Protein AF-X7YKU9-F1 (afdb_monomer_lite)

Sequence (74 aa):
MHDIFLIGFALAVAEFLGNRSAPIGIDVEGHGRHEELGPDVDLSHTVGWFTTKYPVSLTVGDLAWAQVRPVTPR

Secondary structure (DSS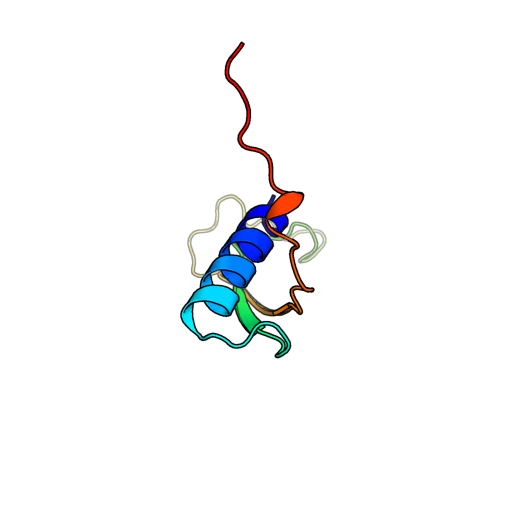P, 8-state):
-HHHHHHHHHHHHHHHHT-TTSPEEEEEEE----GGG-TT---TT--S---EEEEEEE------GGG-------

Foldseek 3Di:
DVVVVVLVVQVVVCVVVVPLADKDKDWDKDQQQDPVPDPPDHCPPPDDRRIDIDIDTDRHHPDPVVPDDDPDDD

Organism: NCBI:txid1299334

Radius of gyration: 17.96 Å; chains: 1; bounding box: 38×39×45 Å

pLDDT: mean 83.92, std 10.61, range [61.12, 95.81]

Structure (mmCIF, N/CA/C/O backbone):
data_AF-X7YKU9-F1
#
_entry.id   AF-X7YKU9-F1
#
loop_
_atom_site.group_PDB
_atom_site.id
_atom_site.type_symbol
_atom_site.label_atom_id
_atom_site.label_alt_id
_atom_site.label_comp_id
_atom_site.label_asym_id
_atom_site.label_entity_id
_atom_site.label_seq_id
_atom_site.pdbx_PDB_ins_code
_atom_site.Cartn_x
_atom_site.Cartn_y
_atom_site.Cartn_z
_atom_site.occupancy
_atom_site.B_iso_or_equiv
_atom_site.auth_seq_id
_atom_site.auth_comp_id
_atom_site.auth_asym_id
_atom_site.auth_atom_id
_atom_site.pdbx_PDB_model_num
ATOM 1 N N . MET A 1 1 ? -8.368 7.187 -3.668 1.00 61.16 1 MET A N 1
ATOM 2 C CA . MET A 1 1 ? -7.287 8.124 -3.257 1.00 61.16 1 MET A CA 1
ATOM 3 C C . MET A 1 1 ? -5.916 7.449 -3.271 1.00 61.16 1 MET A C 1
ATOM 5 O O . MET A 1 1 ? -4.950 8.113 -3.610 1.00 61.16 1 MET A O 1
ATOM 9 N N . HIS A 1 2 ? -5.811 6.152 -2.957 1.00 79.19 2 HIS A N 1
ATOM 10 C CA . HIS A 1 2 ? -4.527 5.440 -2.977 1.00 79.19 2 HIS A CA 1
ATOM 11 C C . HIS A 1 2 ? -3.942 5.269 -4.396 1.00 79.19 2 HIS A C 1
ATOM 13 O O . HIS A 1 2 ? -2.732 5.350 -4.582 1.00 79.19 2 HIS A O 1
ATOM 19 N N . ASP A 1 3 ? -4.801 5.138 -5.407 1.00 84.12 3 ASP A N 1
ATOM 20 C CA . ASP A 1 3 ? -4.408 4.813 -6.786 1.00 84.12 3 ASP A CA 1
ATOM 21 C C . ASP A 1 3 ? -3.434 5.822 -7.405 1.00 84.12 3 ASP A C 1
ATOM 23 O O . ASP A 1 3 ? -2.463 5.425 -8.040 1.00 84.12 3 ASP A O 1
ATOM 27 N N . ILE A 1 4 ? -3.636 7.128 -7.186 1.00 89.25 4 ILE A N 1
ATOM 28 C CA . ILE A 1 4 ? -2.754 8.156 -7.761 1.00 89.25 4 ILE A CA 1
ATOM 29 C C . ILE A 1 4 ? -1.336 8.083 -7.180 1.00 89.25 4 ILE A C 1
ATOM 31 O O . ILE A 1 4 ? -0.361 8.275 -7.907 1.00 89.25 4 ILE A O 1
ATOM 35 N N . PHE A 1 5 ? -1.212 7.751 -5.891 1.00 91.69 5 PHE A N 1
ATOM 36 C CA . PHE A 1 5 ? 0.083 7.570 -5.241 1.00 91.69 5 PHE A CA 1
ATOM 37 C C . PHE A 1 5 ? 0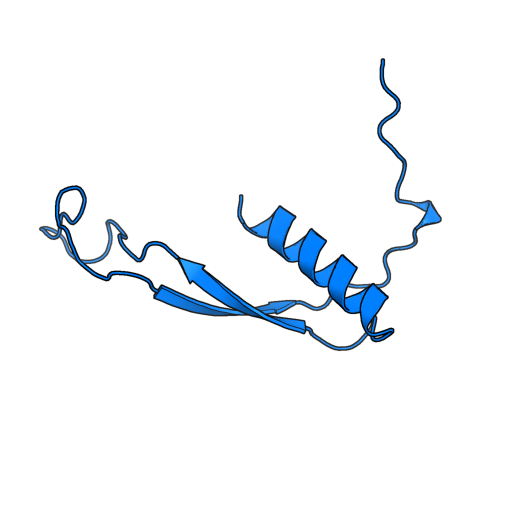.748 6.274 -5.684 1.00 91.69 5 PHE A C 1
ATOM 39 O O . PHE A 1 5 ? 1.942 6.284 -5.969 1.00 91.69 5 PHE A O 1
ATOM 46 N N . LEU A 1 6 ? -0.017 5.188 -5.809 1.00 92.62 6 LEU A N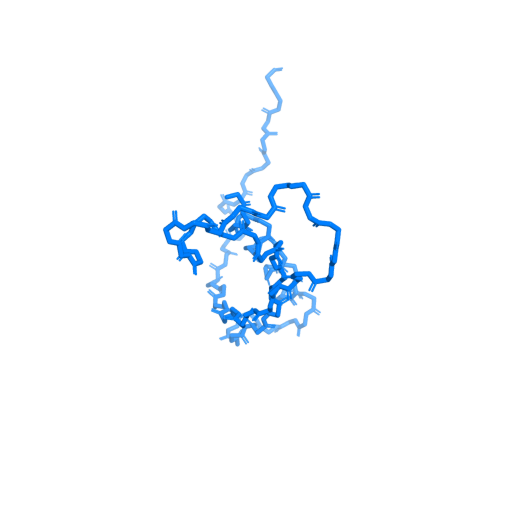 1
ATOM 47 C CA . LEU A 1 6 ? 0.503 3.923 -6.319 1.00 92.62 6 LEU A CA 1
ATOM 48 C C . LEU A 1 6 ? 1.013 4.050 -7.758 1.00 92.62 6 LEU A C 1
ATOM 50 O O . LEU A 1 6 ? 2.100 3.569 -8.061 1.00 92.62 6 LEU A O 1
ATOM 54 N N . ILE A 1 7 ? 0.271 4.742 -8.627 1.00 90.62 7 ILE A N 1
ATOM 55 C CA . ILE A 1 7 ? 0.683 5.000 -10.012 1.00 90.62 7 ILE A CA 1
ATOM 56 C C . ILE A 1 7 ? 1.944 5.868 -10.040 1.00 90.62 7 ILE A C 1
ATOM 58 O O . ILE A 1 7 ? 2.910 5.519 -10.716 1.00 90.62 7 ILE A O 1
ATOM 62 N N . GLY A 1 8 ? 1.967 6.976 -9.291 1.00 90.56 8 GLY A N 1
ATOM 63 C CA . GLY A 1 8 ? 3.135 7.858 -9.228 1.00 90.56 8 GLY A CA 1
ATOM 64 C C . GLY A 1 8 ? 4.385 7.148 -8.700 1.00 90.56 8 GLY A C 1
ATOM 65 O O . GLY A 1 8 ? 5.468 7.296 -9.265 1.00 90.56 8 GLY A O 1
ATOM 66 N N . PHE A 1 9 ? 4.231 6.329 -7.659 1.00 92.25 9 PHE A N 1
ATOM 67 C CA . PHE A 1 9 ? 5.316 5.533 -7.098 1.00 92.25 9 PHE A CA 1
ATOM 68 C C . PHE A 1 9 ? 5.810 4.465 -8.081 1.00 92.25 9 PHE A C 1
ATOM 70 O O . PHE A 1 9 ? 7.013 4.366 -8.311 1.00 92.25 9 PHE A O 1
ATOM 77 N N . ALA A 1 10 ? 4.904 3.721 -8.723 1.00 91.31 10 ALA A N 1
ATOM 78 C CA . ALA A 1 10 ? 5.266 2.719 -9.722 1.00 91.31 10 ALA A CA 1
ATOM 79 C C . ALA A 1 10 ? 6.010 3.337 -10.920 1.00 91.31 10 ALA A C 1
ATOM 81 O O . ALA A 1 10 ? 7.010 2.779 -11.364 1.00 91.31 10 ALA A O 1
ATOM 82 N N . LEU A 1 11 ? 5.589 4.515 -11.398 1.00 89.69 11 LEU A N 1
ATOM 83 C CA . LEU A 1 11 ? 6.295 5.255 -12.453 1.00 89.69 11 LEU A CA 1
ATOM 84 C C . LEU A 1 11 ? 7.711 5.663 -12.023 1.00 89.69 11 LEU A C 1
ATOM 86 O O . LEU A 1 11 ? 8.658 5.489 -12.788 1.00 89.69 11 LEU A O 1
ATOM 90 N N . ALA A 1 12 ? 7.869 6.177 -10.800 1.00 90.00 12 ALA A N 1
ATOM 91 C CA . ALA A 1 12 ? 9.174 6.569 -10.273 1.00 90.00 12 ALA A CA 1
ATOM 92 C C . ALA A 1 12 ? 10.124 5.367 -10.127 1.00 90.00 12 ALA A C 1
ATOM 94 O O . ALA A 1 12 ? 11.296 5.457 -10.490 1.00 90.00 12 ALA A O 1
ATOM 95 N N . VAL A 1 13 ? 9.617 4.231 -9.637 1.00 91.69 13 VAL A N 1
ATOM 96 C CA . VAL A 1 13 ? 10.391 2.989 -9.494 1.00 91.69 13 VAL A CA 1
ATOM 97 C C . VAL A 1 13 ? 10.774 2.414 -10.859 1.00 91.69 13 VAL A C 1
ATOM 99 O O . VAL A 1 13 ? 11.934 2.049 -11.047 1.00 91.69 13 VAL A O 1
ATOM 102 N N . ALA A 1 14 ? 9.844 2.381 -11.819 1.00 88.88 14 ALA A N 1
ATOM 103 C CA . ALA A 1 14 ? 10.109 1.905 -13.177 1.00 88.88 14 ALA A CA 1
ATOM 104 C C . ALA A 1 14 ? 11.217 2.712 -13.868 1.00 88.88 14 ALA A C 1
ATOM 106 O O . ALA A 1 14 ? 12.078 2.144 -14.543 1.00 88.88 14 ALA A O 1
ATOM 107 N N . GLU A 1 15 ? 11.211 4.035 -13.678 1.00 87.31 15 GLU A N 1
ATOM 108 C CA . GLU A 1 15 ? 12.256 4.917 -14.195 1.00 87.31 15 GLU A CA 1
ATOM 109 C C . GLU A 1 15 ? 13.598 4.673 -13.504 1.00 87.31 15 GLU A C 1
ATOM 111 O O . GLU A 1 15 ? 14.619 4.520 -14.170 1.00 87.31 15 GLU A O 1
ATOM 116 N N . PHE A 1 16 ? 13.596 4.587 -12.173 1.00 89.44 16 PHE A N 1
ATOM 117 C CA . PHE A 1 16 ? 14.810 4.400 -11.382 1.00 89.44 16 PHE A CA 1
ATOM 118 C C . PHE A 1 16 ? 15.513 3.066 -11.672 1.00 89.44 16 PHE A C 1
ATOM 120 O O . PHE A 1 16 ? 16.739 3.013 -11.742 1.00 89.44 16 PHE A O 1
ATOM 127 N N . LEU A 1 17 ? 14.747 1.989 -11.856 1.00 89.12 17 LEU A N 1
ATOM 128 C CA . LEU A 1 17 ? 15.276 0.652 -12.132 1.00 89.12 17 LEU A CA 1
ATOM 129 C C . LEU A 1 17 ? 15.553 0.403 -13.623 1.00 89.12 17 LEU A C 1
ATOM 131 O O . LEU A 1 17 ? 16.103 -0.642 -13.971 1.00 89.12 17 LEU A O 1
ATOM 135 N N . GLY A 1 18 ? 15.155 1.321 -14.512 1.00 83.62 18 GLY A N 1
ATOM 136 C CA . GLY A 1 18 ? 15.264 1.150 -15.962 1.00 83.62 18 GLY A CA 1
ATOM 137 C C . GLY A 1 18 ? 14.420 -0.005 -16.518 1.00 83.62 18 GLY A C 1
ATOM 138 O O . GLY A 1 18 ? 14.721 -0.520 -17.594 1.00 83.62 18 GLY A O 1
ATOM 139 N N . ASN A 1 19 ? 13.379 -0.443 -15.798 1.00 74.44 19 ASN A N 1
ATOM 140 C CA . ASN A 1 19 ? 12.624 -1.670 -16.079 1.00 74.44 19 ASN A CA 1
ATOM 141 C C . ASN A 1 19 ? 11.153 -1.404 -16.453 1.00 74.44 19 ASN A C 1
ATOM 143 O O . ASN A 1 19 ? 10.233 -2.003 -15.903 1.00 74.44 19 ASN A O 1
ATOM 147 N N . ARG A 1 20 ? 10.915 -0.545 -17.446 1.00 72.06 20 ARG A N 1
ATOM 148 C CA . ARG A 1 20 ? 9.568 -0.046 -17.790 1.00 72.06 20 ARG A CA 1
ATOM 149 C C . ARG A 1 20 ? 8.534 -1.093 -18.237 1.00 72.06 20 ARG A C 1
ATOM 151 O O . ARG A 1 20 ? 7.361 -0.764 -18.310 1.00 72.06 20 ARG A O 1
ATOM 158 N N . SER A 1 21 ? 8.925 -2.336 -18.524 1.00 75.81 21 SER A N 1
ATOM 159 C CA . SER A 1 21 ? 7.994 -3.390 -18.972 1.00 75.81 21 SER A CA 1
ATOM 160 C C . SER A 1 21 ? 7.716 -4.481 -17.933 1.00 75.81 21 SER A C 1
ATOM 162 O O . SER A 1 21 ? 6.840 -5.314 -18.157 1.00 75.81 21 SER A O 1
ATOM 164 N N . ALA A 1 22 ? 8.454 -4.519 -16.819 1.00 85.00 22 ALA A N 1
ATOM 165 C CA . ALA A 1 22 ? 8.259 -5.539 -15.793 1.00 85.00 22 ALA A CA 1
ATOM 166 C C . ALA A 1 22 ? 7.191 -5.089 -14.778 1.00 85.00 22 ALA A C 1
ATOM 168 O O . ALA A 1 22 ? 7.230 -3.938 -14.339 1.00 85.00 22 ALA A O 1
ATOM 169 N N . PRO A 1 23 ? 6.262 -5.969 -14.358 1.00 89.88 23 PRO A N 1
ATOM 170 C CA . PRO A 1 23 ? 5.333 -5.648 -13.281 1.00 89.88 23 PRO A CA 1
ATOM 171 C C . PRO A 1 23 ? 6.070 -5.329 -11.975 1.00 89.88 23 PRO A C 1
ATOM 173 O O . PRO A 1 23 ? 6.986 -6.049 -11.573 1.00 89.88 23 PRO A O 1
ATOM 176 N N . ILE A 1 24 ? 5.631 -4.277 -11.287 1.00 91.81 24 ILE A N 1
ATOM 177 C CA . ILE A 1 24 ? 6.137 -3.863 -9.979 1.00 91.81 24 ILE A CA 1
ATOM 178 C C . ILE A 1 24 ? 5.171 -4.376 -8.913 1.00 91.81 24 ILE A C 1
ATOM 180 O O . ILE A 1 24 ? 3.985 -4.043 -8.922 1.00 91.81 24 ILE A O 1
ATOM 184 N N . GLY A 1 25 ? 5.681 -5.205 -8.003 1.00 94.00 25 GLY A N 1
ATOM 185 C CA . GLY A 1 25 ? 4.957 -5.635 -6.809 1.00 94.00 25 GLY A CA 1
ATOM 186 C C . GLY A 1 25 ? 5.108 -4.613 -5.684 1.00 94.00 25 GLY A C 1
ATOM 187 O O . GLY A 1 25 ? 6.221 -4.182 -5.391 1.00 94.00 25 GLY A O 1
ATOM 188 N N . ILE A 1 26 ? 3.994 -4.228 -5.065 1.00 93.81 26 ILE A N 1
ATOM 189 C CA . ILE A 1 26 ? 3.937 -3.283 -3.948 1.00 93.81 26 ILE A CA 1
ATOM 190 C C . ILE A 1 26 ? 3.095 -3.908 -2.837 1.00 93.81 26 ILE A C 1
ATOM 192 O O . ILE A 1 26 ? 1.937 -4.258 -3.062 1.00 93.81 26 ILE A O 1
ATOM 196 N N . ASP A 1 27 ? 3.659 -4.004 -1.636 1.00 95.38 27 ASP A N 1
ATOM 197 C CA . ASP A 1 27 ? 2.893 -4.348 -0.440 1.00 95.38 27 ASP A CA 1
ATOM 198 C C . ASP A 1 27 ? 2.182 -3.097 0.072 1.00 95.38 27 ASP A C 1
ATOM 200 O O . ASP A 1 27 ? 2.818 -2.148 0.538 1.00 95.38 27 ASP A O 1
ATOM 204 N N . VAL A 1 28 ? 0.855 -3.088 -0.027 1.00 94.69 28 VAL A N 1
ATOM 205 C CA . VAL A 1 28 ? 0.030 -1.960 0.401 1.00 94.69 28 VAL A CA 1
ATOM 206 C C . VAL A 1 28 ? -0.501 -2.207 1.802 1.00 94.69 28 VAL A C 1
ATOM 208 O O . VAL A 1 28 ? -1.068 -3.261 2.092 1.00 94.69 28 VAL A O 1
ATOM 211 N N . GLU A 1 29 ? -0.339 -1.206 2.665 1.00 94.69 29 GLU A N 1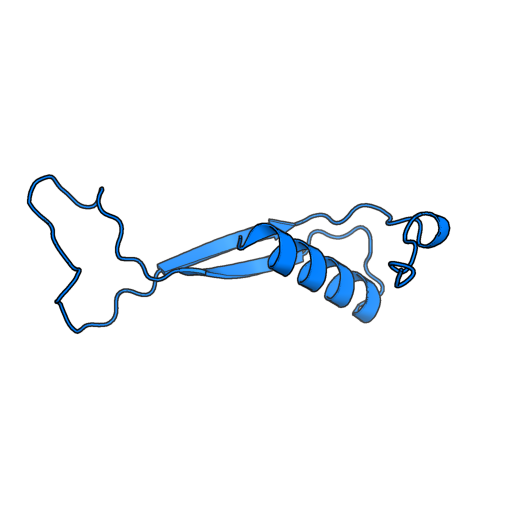
ATOM 212 C CA . GLU A 1 29 ? -0.857 -1.216 4.029 1.00 94.69 29 GLU A CA 1
ATOM 213 C C . GLU A 1 29 ? -2.170 -0.434 4.136 1.00 94.69 29 GLU A C 1
ATOM 215 O O . GLU A 1 29 ? -2.305 0.683 3.633 1.00 94.69 29 GLU A O 1
ATOM 220 N N . GLY A 1 30 ? -3.145 -1.026 4.824 1.00 91.44 30 GLY A N 1
ATOM 221 C CA . GLY A 1 30 ? -4.432 -0.410 5.130 1.00 91.44 30 GLY A CA 1
ATOM 222 C C . GLY A 1 30 ? -4.719 -0.394 6.628 1.00 91.44 30 GLY A C 1
ATOM 223 O O . GLY A 1 30 ? -4.194 -1.205 7.389 1.00 91.44 30 GLY A O 1
ATOM 224 N N . HIS A 1 31 ? -5.621 0.492 7.050 1.00 91.12 31 HIS A N 1
ATOM 225 C CA . HIS A 1 31 ? -6.017 0.654 8.455 1.00 91.12 31 HIS A CA 1
ATOM 226 C C . HIS A 1 31 ? -6.657 -0.607 9.065 1.00 91.12 31 HIS A C 1
ATOM 228 O O . HIS A 1 31 ? -6.626 -0.771 10.280 1.00 91.12 31 HIS A O 1
ATOM 234 N N . GLY A 1 32 ? -7.270 -1.463 8.236 1.00 89.38 32 GLY A N 1
ATOM 235 C CA . GLY A 1 32 ? -7.892 -2.731 8.644 1.00 89.38 32 GLY A CA 1
ATOM 236 C C . GLY A 1 32 ? -9.166 -2.624 9.485 1.00 89.38 32 GLY A C 1
ATOM 237 O O . GLY A 1 32 ? -9.690 -3.636 9.936 1.00 89.38 32 GLY A O 1
ATOM 238 N N . ARG A 1 33 ? -9.705 -1.415 9.652 1.00 89.62 33 ARG A N 1
ATOM 239 C CA . ARG A 1 33 ? -10.976 -1.137 10.331 1.00 89.62 33 ARG A CA 1
ATOM 240 C C . ARG A 1 33 ? -12.104 -0.997 9.306 1.00 89.62 33 ARG A C 1
ATOM 242 O O . ARG A 1 33 ? -12.519 0.115 9.003 1.00 89.62 33 ARG A O 1
ATOM 249 N N . HIS A 1 34 ? -12.521 -2.112 8.715 1.00 82.00 34 HIS A N 1
ATOM 250 C CA . HIS A 1 34 ? -13.650 -2.125 7.780 1.00 82.00 34 HIS A CA 1
ATOM 251 C C . HIS A 1 34 ? -14.965 -2.306 8.546 1.00 82.00 34 HIS A C 1
ATOM 253 O O . HIS A 1 34 ? -15.025 -3.093 9.486 1.00 82.00 34 HIS A O 1
ATOM 259 N N . GLU A 1 35 ? -16.017 -1.606 8.126 1.00 68.75 35 GLU A N 1
ATOM 260 C CA . GLU A 1 35 ? -17.357 -1.710 8.733 1.00 68.75 35 GLU A CA 1
ATOM 261 C C . GLU A 1 35 ? -18.017 -3.076 8.459 1.00 68.75 35 GLU A C 1
ATOM 263 O O . GLU A 1 35 ? -18.917 -3.501 9.172 1.00 68.75 35 GLU A O 1
ATOM 268 N N . GLU A 1 36 ? -17.521 -3.819 7.467 1.00 72.19 36 GLU A N 1
ATOM 269 C CA . GLU A 1 36 ? -18.059 -5.119 7.044 1.00 72.19 36 GLU A CA 1
ATOM 270 C C . GLU A 1 36 ? -17.500 -6.320 7.834 1.00 7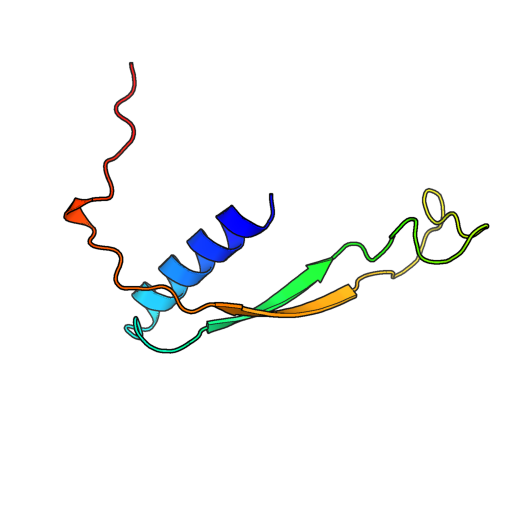2.19 36 GLU A C 1
ATOM 272 O O . GLU A 1 36 ? -17.740 -7.470 7.470 1.00 72.19 36 GLU A O 1
ATOM 277 N N . LEU A 1 37 ? -1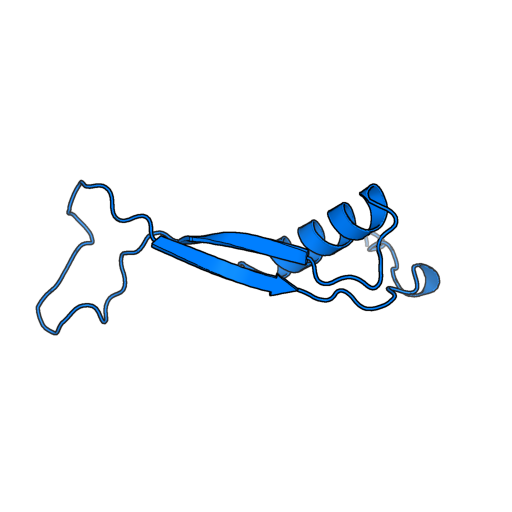6.747 -6.093 8.919 1.00 77.56 37 LEU A N 1
ATOM 278 C CA . LEU A 1 37 ? -16.163 -7.180 9.725 1.00 77.56 37 LEU A CA 1
ATOM 279 C C . LEU A 1 37 ? -17.223 -8.039 10.444 1.00 77.56 37 LEU A C 1
ATOM 281 O O . LEU A 1 37 ? -16.932 -9.166 10.845 1.00 77.56 37 LEU A O 1
ATOM 285 N N . GLY A 1 38 ? -18.444 -7.524 10.594 1.00 77.69 38 GLY A N 1
ATOM 286 C CA . GLY A 1 38 ? -19.598 -8.225 11.150 1.00 77.69 38 GLY A CA 1
ATOM 287 C C . GLY A 1 38 ? -20.682 -7.244 11.614 1.00 77.69 38 GLY A C 1
ATOM 288 O O . GLY A 1 38 ? -20.369 -6.082 11.860 1.00 77.69 38 GLY A O 1
ATOM 289 N N . PRO A 1 39 ? -21.943 -7.692 11.766 1.00 74.25 39 PRO A N 1
ATOM 290 C CA . PRO A 1 39 ? -23.088 -6.814 12.039 1.00 74.25 39 PRO A CA 1
ATOM 291 C C . PRO A 1 39 ? -22.986 -5.994 13.338 1.00 74.25 39 PRO A C 1
ATOM 293 O O . PRO A 1 39 ? -23.615 -4.947 13.421 1.00 74.25 39 PRO A O 1
ATOM 296 N N . ASP A 1 40 ? -22.170 -6.426 14.307 1.00 83.00 40 ASP A N 1
ATOM 297 C CA . ASP A 1 40 ? -21.999 -5.766 15.613 1.00 83.00 40 ASP A CA 1
ATOM 298 C C . ASP A 1 40 ? -20.530 -5.398 15.921 1.00 83.00 40 ASP A C 1
ATOM 300 O O . ASP A 1 40 ? -20.154 -5.200 17.078 1.00 83.00 40 ASP A O 1
ATOM 304 N N . VAL A 1 41 ? -19.657 -5.348 14.907 1.00 86.06 41 VAL A N 1
ATOM 305 C CA . VAL A 1 41 ? -18.227 -5.062 15.105 1.00 86.06 41 VAL A CA 1
ATOM 306 C C . VAL A 1 41 ? -17.936 -3.586 14.826 1.00 86.06 41 VAL A C 1
ATOM 308 O O . VAL A 1 41 ? -17.735 -3.194 13.681 1.00 86.06 41 VAL A O 1
ATOM 311 N N . ASP A 1 42 ? -17.844 -2.776 15.886 1.00 88.12 42 ASP A N 1
ATOM 312 C CA . ASP A 1 42 ? -17.353 -1.392 15.817 1.00 88.12 42 ASP A CA 1
ATOM 313 C C . ASP A 1 42 ? -15.936 -1.282 16.401 1.00 88.12 42 ASP A C 1
ATOM 315 O O . ASP A 1 42 ? -15.691 -1.519 17.587 1.00 88.12 42 ASP A O 1
ATOM 319 N N . LEU A 1 43 ? -14.980 -0.907 15.550 1.00 89.19 43 LEU A N 1
ATOM 320 C CA . LEU A 1 43 ? -13.583 -0.712 15.933 1.00 89.19 43 LEU A CA 1
ATOM 321 C C . LEU A 1 43 ? -13.202 0.759 16.089 1.00 89.19 43 LEU A C 1
ATOM 323 O O . LEU A 1 43 ? -12.044 1.030 16.398 1.00 89.19 43 LEU A O 1
ATOM 327 N N . SER A 1 44 ? -14.119 1.709 15.904 1.00 89.38 44 SER A N 1
ATOM 328 C CA . SER A 1 44 ? -13.817 3.146 15.830 1.00 89.38 44 SER A CA 1
ATOM 329 C C . SER A 1 44 ? -13.023 3.651 17.038 1.00 89.38 44 SER A C 1
ATOM 331 O O . SER A 1 44 ? -12.042 4.388 16.883 1.00 89.38 44 SER A O 1
ATOM 333 N N . HIS A 1 45 ? -13.359 3.150 18.230 1.00 91.81 45 HIS A N 1
ATOM 334 C CA . HIS A 1 45 ? -12.760 3.542 19.509 1.00 91.81 45 HIS A CA 1
ATOM 335 C C . HIS A 1 45 ? -11.831 2.482 20.130 1.00 91.81 45 HIS A C 1
ATOM 337 O O . HIS A 1 45 ? -11.437 2.607 21.288 1.00 91.81 45 HIS A O 1
ATOM 343 N N . THR A 1 46 ? -11.436 1.457 19.371 1.00 92.19 46 THR A N 1
ATOM 344 C CA . THR A 1 46 ? -10.638 0.334 19.893 1.00 92.19 46 THR A CA 1
ATOM 345 C C . THR A 1 46 ? -9.149 0.512 19.610 1.00 92.19 46 THR A C 1
ATOM 347 O O . THR A 1 46 ? -8.722 0.464 18.458 1.00 92.19 46 THR A O 1
ATOM 350 N N . VAL A 1 47 ? -8.323 0.673 20.642 1.00 95.50 47 VAL A N 1
ATOM 351 C CA . VAL A 1 47 ? -6.859 0.721 20.482 1.00 95.50 47 VAL A CA 1
ATOM 352 C C . VAL A 1 47 ? -6.311 -0.691 20.264 1.00 95.50 47 VAL A C 1
ATOM 354 O O . VAL A 1 47 ? -6.607 -1.603 21.030 1.00 95.50 47 VAL A O 1
ATOM 357 N N . GLY A 1 48 ? -5.496 -0.872 19.226 1.00 93.38 48 GLY A N 1
ATOM 358 C CA . GLY A 1 48 ? -4.887 -2.154 18.876 1.00 93.38 48 GLY A CA 1
ATOM 359 C C . GLY A 1 48 ? -4.148 -2.088 17.540 1.00 93.38 48 GLY A C 1
ATOM 360 O O . GLY A 1 48 ? -4.172 -1.058 16.862 1.00 93.38 48 GLY A O 1
ATOM 361 N N . TRP A 1 49 ? -3.493 -3.185 17.156 1.00 95.81 49 TRP A N 1
ATOM 362 C CA . TRP A 1 49 ? -2.813 -3.293 15.865 1.00 95.81 49 TRP A CA 1
ATOM 363 C C . TRP A 1 49 ? -3.730 -3.964 14.838 1.00 95.81 49 TRP A C 1
ATOM 365 O O . TRP A 1 49 ? -3.876 -5.182 14.827 1.00 95.81 49 TRP A O 1
ATOM 375 N N . PHE A 1 50 ? -4.345 -3.151 13.978 1.00 93.75 50 PHE A N 1
ATOM 376 C CA . PHE A 1 50 ? -5.305 -3.605 12.962 1.00 93.75 50 PHE A CA 1
ATOM 377 C C . PHE A 1 50 ? -4.763 -3.569 11.527 1.00 93.75 50 PHE A C 1
ATOM 379 O O . PHE A 1 50 ? -5.495 -3.899 10.603 1.00 93.75 50 PHE A O 1
ATOM 386 N N . THR A 1 51 ? -3.507 -3.165 11.313 1.00 93.38 51 THR A N 1
ATOM 387 C CA . THR A 1 51 ? -2.922 -3.007 9.975 1.00 93.38 51 THR A CA 1
ATOM 388 C C . THR A 1 51 ? -3.136 -4.249 9.114 1.00 93.38 51 THR A C 1
ATOM 390 O O . THR A 1 51 ? -2.788 -5.363 9.496 1.00 93.38 51 THR A O 1
ATOM 393 N N . THR A 1 52 ? -3.667 -4.030 7.917 1.00 93.25 52 THR A N 1
ATOM 394 C CA . THR A 1 52 ? -3.811 -5.054 6.877 1.00 93.25 52 THR A CA 1
ATOM 395 C C . THR A 1 52 ? -2.725 -4.862 5.833 1.00 93.25 52 THR A C 1
ATOM 397 O O . THR A 1 52 ? -2.304 -3.732 5.589 1.00 93.25 52 THR A O 1
ATOM 400 N N . LYS A 1 53 ? -2.281 -5.957 5.215 1.00 94.62 53 LYS A N 1
ATOM 401 C CA . LYS A 1 53 ? -1.368 -5.943 4.071 1.00 94.62 53 LYS A CA 1
ATOM 402 C C . LYS A 1 53 ? -1.981 -6.714 2.924 1.00 94.62 53 LYS A C 1
ATOM 404 O O . LYS A 1 53 ? -2.490 -7.813 3.137 1.00 94.62 53 LYS A O 1
ATOM 409 N N . TYR A 1 54 ? -1.904 -6.158 1.725 1.00 92.81 54 TYR A N 1
ATOM 410 C CA . TYR A 1 54 ? -2.269 -6.869 0.510 1.00 92.81 54 TYR A CA 1
ATOM 411 C C . TYR A 1 54 ? -1.313 -6.503 -0.629 1.00 92.81 54 TYR A C 1
ATOM 413 O O . TYR A 1 54 ? -0.867 -5.356 -0.718 1.00 92.81 54 TYR A O 1
ATOM 421 N N . PRO A 1 55 ? -0.979 -7.469 -1.497 1.00 95.81 55 PRO A N 1
ATOM 422 C CA . PRO A 1 55 ? -0.100 -7.215 -2.621 1.00 95.81 55 PRO A CA 1
ATOM 423 C C . PRO A 1 55 ? -0.866 -6.520 -3.747 1.00 95.81 55 PRO A C 1
ATOM 425 O O . PRO A 1 55 ? -1.987 -6.900 -4.093 1.00 95.81 55 PRO A O 1
ATOM 428 N N . VAL A 1 56 ? -0.222 -5.544 -4.376 1.00 94.25 56 VAL A N 1
ATOM 429 C CA . VAL A 1 56 ? -0.658 -4.951 -5.639 1.00 94.25 56 VAL A CA 1
ATOM 430 C C . VAL A 1 56 ? 0.438 -5.175 -6.670 1.00 94.25 56 VAL A C 1
ATOM 432 O O . VAL A 1 56 ? 1.598 -4.849 -6.438 1.00 94.25 56 VAL A O 1
ATOM 435 N N . SER A 1 57 ? 0.068 -5.731 -7.823 1.00 93.88 57 SER A N 1
ATOM 436 C CA . SER A 1 57 ? 0.952 -5.820 -8.983 1.00 93.88 57 SER A CA 1
ATOM 437 C C . SER A 1 57 ? 0.544 -4.761 -9.998 1.00 93.88 57 SER A C 1
ATOM 439 O O . SER A 1 57 ? -0.582 -4.780 -10.496 1.00 93.88 57 SER A O 1
ATOM 441 N N . LEU A 1 58 ? 1.445 -3.823 -10.288 1.00 91.44 58 LEU A N 1
ATOM 442 C CA . LEU A 1 58 ? 1.221 -2.757 -11.259 1.00 91.44 58 LEU A CA 1
ATOM 443 C C . LEU A 1 58 ? 2.142 -2.923 -12.454 1.00 91.44 58 LEU A C 1
ATOM 445 O O . LEU A 1 58 ? 3.361 -2.972 -12.318 1.00 91.44 58 LEU A O 1
ATOM 449 N N . THR A 1 59 ? 1.546 -2.945 -13.639 1.00 88.25 59 THR A N 1
ATOM 450 C CA . THR A 1 59 ? 2.279 -2.742 -14.887 1.00 88.25 59 THR A CA 1
ATOM 451 C C . THR A 1 59 ? 2.041 -1.307 -15.320 1.00 88.25 59 THR A C 1
ATOM 453 O O . THR A 1 59 ? 0.914 -0.933 -15.641 1.00 88.25 59 THR A O 1
ATOM 456 N N . VAL A 1 60 ? 3.091 -0.494 -15.296 1.00 82.88 60 VAL A N 1
ATOM 457 C CA . VAL A 1 60 ? 3.052 0.841 -15.889 1.00 82.88 60 VAL A CA 1
ATOM 458 C C . VAL A 1 60 ? 3.415 0.695 -17.362 1.00 82.88 60 VAL A C 1
ATOM 460 O O . VAL A 1 60 ? 4.472 0.173 -17.692 1.00 82.88 60 VAL A O 1
ATOM 463 N N . GLY A 1 61 ? 2.498 1.064 -18.257 1.00 72.19 61 GLY A N 1
ATOM 464 C CA . GLY A 1 61 ? 2.802 1.106 -19.688 1.00 72.19 61 GLY A CA 1
ATOM 465 C C . GLY A 1 61 ? 3.825 2.199 -19.999 1.00 72.19 61 GLY A C 1
ATOM 466 O O . GLY A 1 61 ? 4.112 3.047 -19.151 1.00 72.19 61 GLY A O 1
ATOM 467 N N . ASP A 1 62 ? 4.337 2.217 -21.231 1.00 68.06 62 ASP A N 1
ATOM 468 C CA . ASP A 1 62 ? 5.194 3.309 -21.688 1.00 68.06 62 ASP A CA 1
ATOM 469 C C . ASP A 1 62 ? 4.443 4.641 -21.585 1.00 68.06 62 ASP A C 1
ATOM 471 O O . ASP A 1 62 ? 3.561 4.963 -22.385 1.00 68.06 62 ASP A O 1
ATOM 475 N N . LEU A 1 63 ? 4.799 5.434 -20.576 1.00 64.75 63 LEU A N 1
ATOM 476 C CA . LEU A 1 63 ? 4.337 6.802 -20.462 1.00 64.75 63 LEU A CA 1
ATOM 477 C C . LEU A 1 63 ? 5.158 7.628 -21.454 1.00 64.75 63 LEU A C 1
ATOM 479 O O . LEU A 1 63 ? 6.335 7.917 -21.224 1.00 64.75 63 LEU A O 1
ATOM 483 N N . ALA A 1 64 ? 4.563 7.997 -22.589 1.00 66.56 64 ALA A N 1
ATOM 484 C CA . ALA A 1 64 ? 5.214 8.918 -23.507 1.00 66.56 64 ALA A CA 1
ATOM 485 C C . ALA A 1 64 ? 5.319 10.282 -22.813 1.00 66.56 64 ALA A C 1
ATOM 487 O O . ALA A 1 64 ? 4.357 11.042 -22.790 1.00 66.56 64 ALA A O 1
ATOM 488 N N . TRP A 1 65 ? 6.485 10.608 -22.248 1.00 65.94 65 TRP A N 1
ATOM 489 C CA . TRP A 1 65 ? 6.730 11.868 -21.529 1.00 65.94 65 TRP A CA 1
ATOM 490 C C . TRP A 1 65 ? 6.320 13.120 -22.320 1.00 65.94 65 TRP A C 1
ATOM 492 O O . TRP A 1 65 ? 5.919 14.114 -21.727 1.00 65.94 65 TRP A O 1
ATOM 502 N N . ALA A 1 66 ? 6.317 13.051 -23.655 1.00 68.19 66 ALA A N 1
ATOM 503 C CA . ALA A 1 66 ? 5.779 14.091 -24.536 1.00 68.19 66 ALA A CA 1
ATOM 504 C C . ALA A 1 66 ? 4.293 14.437 -24.279 1.00 68.19 66 ALA A C 1
ATOM 506 O O . ALA A 1 66 ? 3.845 15.533 -24.614 1.00 68.19 66 ALA A O 1
ATOM 507 N N . GLN A 1 67 ? 3.524 13.514 -23.699 1.00 66.75 67 GLN A N 1
ATOM 508 C CA . GLN A 1 67 ? 2.116 13.680 -23.336 1.00 66.75 67 GLN A CA 1
ATOM 509 C C . GLN A 1 67 ? 1.933 14.238 -21.915 1.00 66.75 67 GLN A C 1
ATOM 511 O O . GLN A 1 67 ? 0.855 14.736 -21.591 1.00 66.75 67 GLN A O 1
ATOM 516 N N . VAL A 1 68 ? 2.971 14.204 -21.072 1.00 71.50 68 VAL A N 1
ATOM 517 C CA . VAL A 1 68 ? 2.933 14.746 -19.709 1.00 71.50 68 VAL A CA 1
ATOM 518 C C . VAL A 1 68 ? 3.256 16.236 -19.769 1.00 71.50 68 VAL A C 1
ATOM 520 O O . VAL A 1 68 ? 4.410 16.638 -19.897 1.00 71.50 68 VAL A O 1
ATOM 523 N N . ARG A 1 69 ? 2.224 17.081 -19.699 1.00 73.19 69 ARG A N 1
ATOM 524 C CA . ARG A 1 69 ? 2.393 18.538 -19.670 1.00 73.19 69 ARG A CA 1
ATOM 525 C C . ARG A 1 69 ? 2.393 19.058 -18.233 1.00 73.19 69 ARG A C 1
ATOM 527 O O . ARG A 1 69 ? 1.486 18.701 -17.480 1.00 73.19 69 ARG A O 1
ATOM 534 N N . PRO A 1 70 ? 3.344 19.930 -17.850 1.00 66.12 70 PRO A N 1
ATOM 535 C CA . PRO A 1 70 ? 3.252 20.628 -16.578 1.00 66.12 70 PRO A CA 1
ATOM 536 C C . PRO A 1 70 ? 1.975 21.473 -16.559 1.00 66.12 70 PRO A C 1
ATOM 538 O O . PRO A 1 70 ? 1.636 22.128 -17.550 1.00 66.12 70 PRO A O 1
ATOM 541 N N . VAL A 1 71 ? 1.268 21.464 -15.426 1.00 73.81 71 VAL A N 1
ATOM 542 C CA . VAL A 1 71 ? 0.184 22.419 -15.179 1.00 73.81 71 VAL A CA 1
ATOM 543 C C . VAL A 1 71 ? 0.786 23.814 -15.300 1.00 73.81 71 VAL A C 1
ATOM 545 O O . VAL A 1 71 ? 1.681 24.187 -14.546 1.00 73.81 71 VAL A O 1
ATOM 548 N N . THR A 1 72 ? 0.341 24.565 -16.304 1.00 63.50 72 THR A N 1
ATOM 549 C CA . THR A 1 72 ? 0.708 25.974 -16.417 1.00 63.50 72 THR A CA 1
ATOM 550 C C . THR A 1 72 ? -0.129 26.724 -15.378 1.00 63.50 72 THR A C 1
ATOM 552 O O . THR A 1 72 ? -1.357 26.595 -15.417 1.00 63.50 72 THR A O 1
ATOM 555 N N . PRO A 1 73 ? 0.487 27.443 -14.422 1.00 61.50 73 PRO A N 1
ATOM 556 C CA . PRO A 1 73 ? -0.268 28.261 -13.484 1.00 61.50 73 PRO A CA 1
ATOM 557 C C . PRO A 1 73 ? -1.033 29.339 -14.260 1.00 61.50 73 PRO A C 1
ATOM 559 O O . PRO A 1 73 ? -0.525 29.855 -15.258 1.00 61.50 73 PRO A O 1
ATOM 562 N N . ARG A 1 74 ? -2.264 29.624 -13.828 1.00 61.12 74 ARG A N 1
ATOM 563 C CA . ARG A 1 74 ? -3.113 30.661 -14.422 1.00 61.12 74 ARG A CA 1
ATOM 564 C C . ARG A 1 74 ? -2.649 32.056 -14.020 1.00 61.12 74 ARG A C 1
ATOM 566 O O . ARG A 1 74 ? -2.232 32.205 -12.852 1.00 61.12 74 ARG A O 1
#